Protein AF-A0A5E4ICA7-F1 (afdb_monomer)

Structure (mmCIF, N/CA/C/O backbone):
data_AF-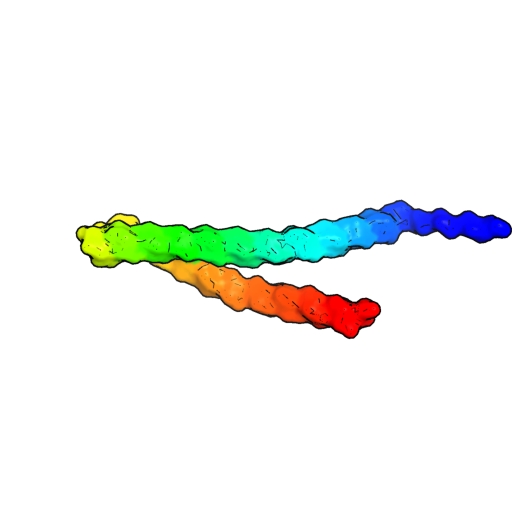A0A5E4ICA7-F1
#
_entry.id   AF-A0A5E4ICA7-F1
#
loop_
_atom_site.group_PDB
_atom_site.id
_atom_site.type_symbol
_atom_site.label_atom_id
_atom_site.label_alt_id
_atom_site.label_comp_id
_atom_site.label_asym_id
_atom_site.label_entity_id
_atom_site.label_seq_id
_atom_site.pdbx_PDB_ins_code
_atom_site.Cartn_x
_atom_site.Cartn_y
_atom_site.Cartn_z
_atom_site.occupancy
_atom_site.B_iso_or_equiv
_atom_site.auth_seq_id
_atom_site.auth_comp_id
_atom_site.auth_asym_id
_atom_site.auth_atom_id
_atom_site.pdbx_PDB_model_num
ATOM 1 N N . MET A 1 1 ? -18.524 10.588 49.299 1.00 43.19 1 MET A N 1
ATOM 2 C CA . MET A 1 1 ? -17.576 11.050 48.265 1.00 43.19 1 MET A CA 1
ATOM 3 C C . MET A 1 1 ? -17.080 9.793 47.573 1.00 43.19 1 MET A C 1
ATOM 5 O O . MET A 1 1 ? -16.292 9.071 48.163 1.00 43.19 1 MET A O 1
ATOM 9 N N . ASN A 1 2 ? -17.699 9.421 46.448 1.00 47.03 2 ASN A N 1
ATOM 10 C CA . ASN A 1 2 ? -17.438 8.133 45.800 1.00 47.03 2 ASN A CA 1
ATOM 11 C C . ASN A 1 2 ? -16.113 8.215 45.046 1.00 47.03 2 ASN A C 1
ATOM 13 O O . ASN A 1 2 ? -16.010 8.940 44.060 1.00 47.03 2 ASN A O 1
ATOM 17 N N . ASP A 1 3 ? -15.118 7.490 45.541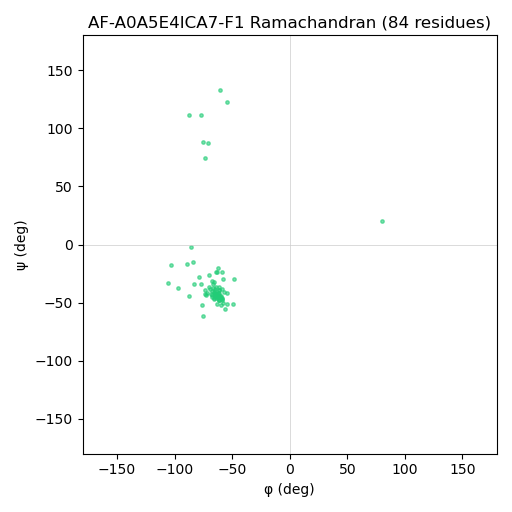 1.00 53.25 3 ASP A N 1
ATOM 18 C CA . ASP A 1 3 ? -13.813 7.357 44.911 1.00 53.25 3 ASP A CA 1
ATOM 19 C C . ASP A 1 3 ? -13.942 6.406 43.712 1.00 53.25 3 ASP A C 1
ATOM 21 O O . ASP A 1 3 ? -13.859 5.181 43.825 1.00 53.25 3 ASP A O 1
ATOM 25 N N . THR A 1 4 ? -14.268 6.971 42.550 1.00 58.53 4 THR A N 1
ATOM 26 C CA . THR A 1 4 ? -14.305 6.253 41.274 1.00 58.53 4 THR A CA 1
ATOM 27 C C . THR A 1 4 ? -12.877 5.984 40.810 1.00 58.53 4 THR A C 1
ATOM 29 O O . THR A 1 4 ? -12.369 6.632 39.893 1.00 58.53 4 THR A O 1
ATOM 32 N N . THR A 1 5 ? -12.210 5.023 41.444 1.00 65.75 5 THR A N 1
ATOM 33 C CA . THR A 1 5 ? -10.947 4.477 40.946 1.00 65.75 5 THR A CA 1
ATOM 34 C C . THR A 1 5 ? -11.247 3.636 39.707 1.00 65.75 5 THR A C 1
ATOM 36 O O . THR A 1 5 ? -11.513 2.440 39.775 1.00 65.75 5 THR A O 1
ATOM 39 N N . ILE A 1 6 ? -11.266 4.283 38.538 1.00 65.19 6 ILE A N 1
ATOM 40 C CA . ILE A 1 6 ? -11.380 3.584 37.254 1.00 65.19 6 ILE A CA 1
ATOM 41 C C . ILE A 1 6 ? -10.246 2.548 37.203 1.00 65.19 6 ILE A C 1
ATOM 43 O O . ILE A 1 6 ? -9.075 2.924 37.353 1.00 65.19 6 ILE A O 1
ATOM 47 N N . PRO A 1 7 ? -10.545 1.251 37.018 1.00 76.38 7 PRO A N 1
ATOM 48 C CA . PRO A 1 7 ? -9.524 0.219 37.050 1.00 76.38 7 PRO A CA 1
ATOM 49 C C . PRO A 1 7 ? -8.498 0.499 35.951 1.00 76.38 7 PRO A C 1
ATOM 51 O O . PRO A 1 7 ? -8.851 0.749 34.799 1.00 76.38 7 PRO A O 1
ATOM 54 N N . ARG A 1 8 ? -7.204 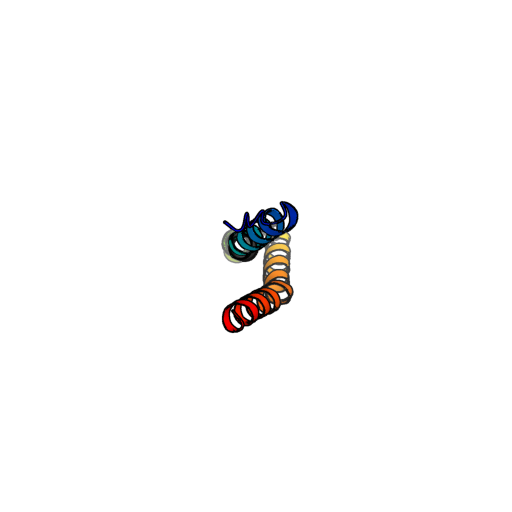0.429 36.292 1.00 75.50 8 ARG A N 1
ATOM 55 C CA . ARG A 1 8 ? -6.075 0.751 35.391 1.00 75.50 8 ARG A CA 1
ATOM 56 C C . ARG A 1 8 ? -6.195 0.068 34.011 1.00 75.50 8 ARG A C 1
ATOM 58 O O . ARG A 1 8 ? -5.770 0.621 33.000 1.00 75.50 8 ARG A O 1
ATOM 65 N N . LYS A 1 9 ? -6.839 -1.104 33.971 1.00 76.12 9 LYS A N 1
ATOM 66 C CA . LYS A 1 9 ? -7.173 -1.882 32.770 1.00 76.12 9 LYS A CA 1
ATOM 67 C C . LYS A 1 9 ? -8.097 -1.144 31.784 1.00 76.12 9 LYS A C 1
ATOM 69 O O . LYS A 1 9 ? -7.837 -1.192 30.587 1.00 76.12 9 LYS A O 1
ATOM 74 N N . GLU A 1 10 ? -9.120 -0.431 32.254 1.00 77.88 10 GLU A N 1
ATOM 75 C CA . GLU A 1 10 ? -10.053 0.320 31.393 1.00 77.88 10 GLU A CA 1
ATOM 76 C C . GLU A 1 10 ? -9.395 1.548 30.751 1.00 77.88 10 GLU A C 1
ATOM 78 O O . GLU A 1 10 ? -9.654 1.866 29.588 1.00 77.88 10 GLU A O 1
ATOM 83 N N . ILE A 1 11 ? -8.499 2.219 31.483 1.00 81.00 11 ILE A N 1
ATOM 84 C CA . ILE A 1 11 ? -7.727 3.363 30.972 1.00 81.00 11 ILE A CA 1
ATOM 85 C C . ILE A 1 11 ? -6.814 2.906 29.828 1.00 81.00 11 ILE A C 1
ATOM 87 O O . ILE A 1 11 ? -6.783 3.530 28.766 1.00 81.00 11 ILE A O 1
ATOM 91 N N . ILE A 1 12 ? -6.120 1.780 30.023 1.00 82.00 12 ILE A N 1
ATOM 92 C CA . ILE A 1 12 ? -5.243 1.177 29.014 1.00 82.00 12 ILE A CA 1
ATOM 93 C C . ILE A 1 12 ? -6.047 0.751 27.776 1.00 82.00 12 ILE A C 1
ATOM 95 O O . ILE A 1 12 ? -5.638 1.056 26.658 1.00 82.00 12 ILE A O 1
ATOM 99 N N . GLN A 1 13 ? -7.218 0.129 27.949 1.00 82.00 13 GLN A N 1
ATOM 100 C CA . GLN A 1 13 ? -8.092 -0.258 26.831 1.00 82.00 13 GLN A CA 1
ATOM 101 C C . GLN A 1 13 ? -8.593 0.945 26.017 1.00 82.00 13 GLN A C 1
ATOM 103 O O . GLN A 1 13 ? -8.576 0.903 24.788 1.00 82.00 13 GLN A O 1
ATOM 108 N N . LYS A 1 14 ? -8.988 2.047 26.669 1.00 78.75 14 LYS A N 1
ATOM 109 C CA . LYS A 1 14 ? -9.377 3.285 25.966 1.00 78.75 14 LYS A CA 1
ATOM 110 C C . LYS A 1 14 ? -8.216 3.921 25.200 1.00 78.75 14 LY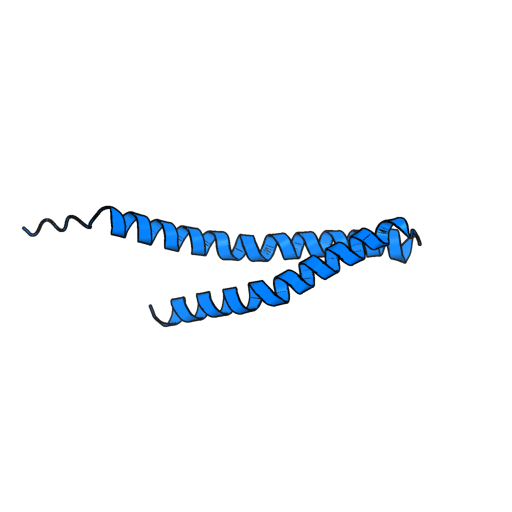S A C 1
ATOM 112 O O . LYS A 1 14 ? -8.428 4.451 24.110 1.00 78.75 14 LYS A O 1
ATOM 117 N N . LEU A 1 15 ? -7.007 3.891 25.763 1.00 79.81 15 LEU A N 1
ATOM 118 C CA . LEU A 1 15 ? -5.798 4.380 25.095 1.00 79.81 15 LEU A CA 1
ATOM 119 C C . LEU A 1 15 ? -5.455 3.534 23.864 1.00 79.81 15 LEU A C 1
ATOM 121 O O . LEU A 1 15 ? -5.204 4.105 22.807 1.00 79.81 15 LEU A O 1
ATOM 125 N N . LEU A 1 16 ? -5.523 2.204 23.977 1.00 79.19 16 LEU A N 1
ATOM 126 C CA . LEU A 1 16 ? -5.316 1.263 22.869 1.00 79.19 16 LEU A CA 1
ATOM 127 C C . LEU A 1 16 ? -6.303 1.499 21.720 1.00 79.19 16 LEU A C 1
ATOM 129 O O . LEU A 1 16 ? -5.873 1.640 20.581 1.00 79.19 16 LEU A O 1
ATOM 133 N N . LEU A 1 17 ? -7.597 1.648 22.021 1.00 77.25 17 LEU A N 1
ATOM 134 C CA . LEU A 1 17 ? -8.628 1.936 21.013 1.00 77.25 17 LEU A CA 1
ATOM 135 C C . LEU A 1 17 ? -8.399 3.270 20.293 1.00 77.25 17 LEU A C 1
ATOM 137 O O . LEU A 1 17 ? -8.608 3.376 19.085 1.00 77.25 17 LEU A O 1
ATOM 141 N N . ARG A 1 18 ? -7.955 4.307 21.017 1.00 76.88 18 ARG A N 1
ATOM 142 C CA . ARG A 1 18 ? -7.553 5.571 20.383 1.00 76.88 18 ARG A CA 1
ATOM 143 C C . ARG A 1 18 ? -6.356 5.360 19.471 1.00 76.88 18 ARG A C 1
ATOM 145 O O . ARG A 1 18 ? -6.363 5.879 18.362 1.00 76.88 18 ARG A O 1
ATOM 152 N N . LEU A 1 19 ? -5.351 4.620 19.928 1.00 76.88 19 LEU A N 1
ATOM 153 C CA . LEU A 1 19 ? -4.142 4.366 19.155 1.00 76.88 19 LEU A CA 1
ATOM 154 C C . LEU A 1 19 ? -4.466 3.613 17.856 1.00 76.88 19 LEU A C 1
ATOM 156 O O . LEU A 1 19 ? -4.062 4.062 16.789 1.00 76.88 19 LEU A O 1
ATOM 160 N N . GLU A 1 20 ? -5.268 2.546 17.925 1.00 76.38 20 GLU A N 1
ATOM 161 C CA . GLU A 1 20 ? -5.754 1.814 16.745 1.00 76.38 20 GLU A CA 1
ATOM 162 C C . GLU A 1 20 ? -6.462 2.736 15.750 1.00 76.38 20 GLU A C 1
ATOM 164 O O . GLU A 1 20 ? -6.217 2.655 14.549 1.00 76.38 20 GLU A O 1
ATOM 169 N N . LEU A 1 21 ? -7.289 3.664 16.238 1.00 78.44 21 LEU A N 1
ATOM 170 C CA . LEU A 1 21 ? -8.009 4.607 15.384 1.00 78.44 21 LEU A CA 1
ATOM 171 C C . LEU A 1 21 ? -7.077 5.600 14.670 1.00 78.44 21 LEU A C 1
ATOM 173 O O . LEU A 1 21 ? -7.356 5.988 13.537 1.00 78.44 21 LEU A O 1
ATOM 177 N N . TRP A 1 22 ? -5.979 6.007 15.314 1.00 81.50 22 TRP A N 1
ATOM 178 C CA . TRP A 1 22 ? -4.963 6.880 14.715 1.00 81.50 22 TRP A CA 1
ATOM 179 C C . TRP A 1 22 ? -4.037 6.135 13.748 1.00 81.50 22 TRP A C 1
ATOM 181 O O . TRP A 1 22 ? -3.629 6.707 12.739 1.00 81.50 22 TRP A O 1
ATOM 191 N N . PHE A 1 23 ? -3.736 4.861 14.012 1.00 82.38 23 PHE A N 1
ATOM 192 C CA . PHE A 1 23 ? -2.911 4.036 13.126 1.00 82.38 23 PHE A CA 1
ATOM 193 C C . PHE A 1 23 ? -3.679 3.494 11.917 1.00 82.38 23 PHE A C 1
ATOM 195 O O . PHE A 1 23 ? -3.080 3.318 10.861 1.00 82.38 23 PHE A O 1
ATOM 202 N N . ALA A 1 24 ? -4.994 3.294 12.023 1.00 81.06 24 ALA A N 1
ATOM 203 C CA . ALA A 1 24 ? -5.857 2.837 10.934 1.00 81.06 24 ALA A CA 1
ATOM 204 C C . ALA A 1 24 ? -5.701 3.617 9.606 1.00 81.06 24 ALA A C 1
ATOM 206 O O . ALA A 1 24 ? -5.494 2.982 8.571 1.00 81.06 24 ALA A O 1
ATOM 207 N N . PRO A 1 25 ? -5.767 4.964 9.573 1.00 80.06 25 PRO A N 1
ATOM 208 C CA . PRO A 1 25 ? -5.572 5.713 8.332 1.00 80.06 25 PRO A CA 1
ATOM 209 C C . PRO A 1 25 ? -4.137 5.625 7.803 1.00 80.06 25 PRO A C 1
ATOM 211 O O . PRO A 1 25 ? -3.946 5.635 6.590 1.00 80.06 25 PRO A O 1
ATOM 214 N N . LEU A 1 26 ? -3.134 5.508 8.678 1.00 85.56 26 LEU A N 1
ATOM 215 C CA . LEU A 1 26 ? -1.741 5.332 8.263 1.00 85.56 26 LEU A CA 1
ATOM 216 C C . LEU A 1 26 ? -1.535 3.964 7.603 1.00 85.56 26 LEU A C 1
ATOM 218 O O . LEU A 1 26 ? -0.929 3.890 6.537 1.00 85.56 26 LEU A O 1
ATOM 222 N N . LEU A 1 27 ? -2.090 2.911 8.211 1.00 83.00 27 LEU A N 1
ATOM 223 C CA . LEU A 1 27 ? -2.034 1.542 7.701 1.00 83.00 27 LEU A CA 1
ATOM 224 C C . LEU A 1 27 ? -2.631 1.431 6.296 1.00 83.00 27 LEU A C 1
ATOM 226 O O . LEU A 1 27 ? -2.174 0.613 5.518 1.00 83.00 27 LEU A O 1
ATOM 230 N N . LEU A 1 28 ? -3.604 2.286 5.979 1.00 84.00 28 LEU A N 1
ATOM 231 C CA . LEU A 1 28 ? -4.289 2.327 4.692 1.00 84.00 28 LEU A CA 1
ATOM 232 C C . LEU A 1 28 ? -3.578 3.205 3.657 1.00 84.00 28 LEU A C 1
ATOM 234 O O . LEU A 1 28 ? -3.434 2.846 2.492 1.00 84.00 28 LEU A O 1
ATOM 238 N N . LEU A 1 29 ? -3.134 4.393 4.070 1.00 88.00 29 LEU A N 1
ATOM 239 C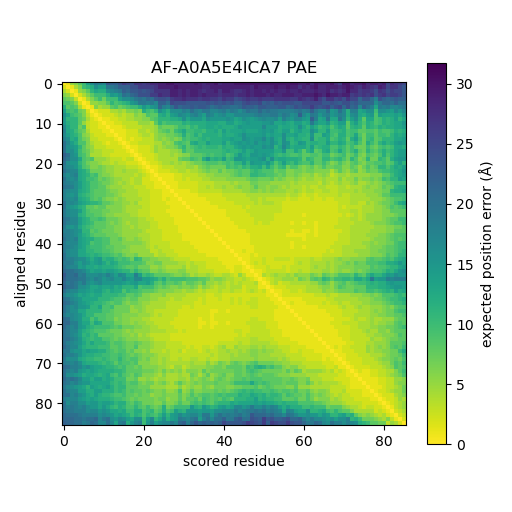 CA . LEU A 1 29 ? -2.525 5.363 3.161 1.00 88.00 29 LEU A CA 1
ATOM 240 C C . LEU A 1 29 ? -1.130 4.936 2.713 1.00 88.00 29 LEU A C 1
ATOM 242 O O . LEU A 1 29 ? -0.800 5.086 1.539 1.00 88.00 29 LEU A O 1
ATOM 246 N N . VAL A 1 30 ? -0.314 4.406 3.626 1.00 91.50 30 VAL A N 1
ATOM 247 C CA . VAL A 1 30 ? 1.068 4.007 3.329 1.00 91.50 30 VAL A CA 1
ATOM 248 C C . VAL A 1 30 ? 1.137 3.000 2.182 1.00 91.50 30 VAL A C 1
ATOM 250 O O . VAL A 1 30 ? 1.811 3.290 1.194 1.00 91.50 30 VAL A O 1
ATOM 253 N N . PRO A 1 31 ? 0.451 1.849 2.233 1.00 90.94 31 PRO A N 1
ATOM 254 C CA . PRO A 1 31 ? 0.585 0.857 1.180 1.00 90.94 31 PRO A CA 1
ATOM 255 C C . PRO A 1 31 ? -0.059 1.326 -0.137 1.00 90.94 31 PRO A C 1
ATOM 257 O O . PRO A 1 31 ? 0.433 0.950 -1.199 1.00 90.94 31 PRO A O 1
ATOM 260 N N . ILE A 1 32 ? -1.071 2.209 -0.111 1.00 92.19 32 ILE A N 1
ATOM 261 C CA . ILE A 1 32 ? -1.572 2.870 -1.331 1.00 92.19 32 ILE A CA 1
ATOM 262 C C . ILE A 1 32 ? -0.472 3.741 -1.948 1.00 92.19 32 ILE A C 1
ATOM 264 O O . ILE A 1 32 ? -0.163 3.586 -3.127 1.00 92.19 32 ILE A O 1
ATOM 268 N N . ILE A 1 33 ? 0.165 4.614 -1.166 1.00 94.81 33 ILE A N 1
ATOM 269 C CA . ILE A 1 33 ? 1.240 5.490 -1.656 1.00 94.81 33 ILE A CA 1
ATOM 270 C C . ILE A 1 33 ? 2.399 4.660 -2.218 1.00 94.81 33 ILE A C 1
ATOM 272 O O . ILE A 1 33 ? 2.867 4.924 -3.323 1.00 94.81 33 ILE A O 1
ATOM 276 N N . VAL A 1 34 ? 2.822 3.623 -1.494 1.00 95.56 34 VAL A N 1
ATOM 277 C CA . VAL A 1 34 ? 3.898 2.725 -1.932 1.00 95.56 34 VAL A CA 1
ATOM 278 C C . VAL A 1 34 ? 3.517 2.017 -3.234 1.00 95.56 34 VAL A C 1
ATOM 280 O O . VAL A 1 34 ? 4.320 1.989 -4.164 1.00 95.56 34 VAL A O 1
ATOM 283 N N . SER A 1 35 ? 2.284 1.514 -3.358 1.00 95.75 35 SER A N 1
ATOM 284 C CA . SER A 1 35 ? 1.822 0.879 -4.599 1.00 95.75 35 SER A CA 1
ATOM 285 C C . SER A 1 35 ? 1.832 1.838 -5.796 1.00 95.75 35 SER A C 1
ATOM 287 O O . SER A 1 35 ? 2.258 1.457 -6.884 1.00 95.75 35 SER A O 1
ATOM 289 N N . LEU A 1 36 ? 1.446 3.103 -5.592 1.00 95.62 36 LEU A N 1
ATOM 290 C CA . LEU A 1 36 ? 1.473 4.130 -6.633 1.00 95.62 36 LEU A CA 1
ATOM 291 C C . LEU A 1 36 ? 2.902 4.471 -7.065 1.00 95.62 36 LEU A C 1
ATOM 293 O O . LEU A 1 36 ? 3.129 4.671 -8.255 1.00 95.62 36 LEU A O 1
ATOM 297 N N . ILE A 1 37 ? 3.865 4.496 -6.137 1.00 96.69 37 ILE A N 1
ATOM 298 C CA . ILE A 1 37 ? 5.286 4.699 -6.465 1.00 96.69 37 ILE A CA 1
ATOM 299 C C . ILE A 1 37 ?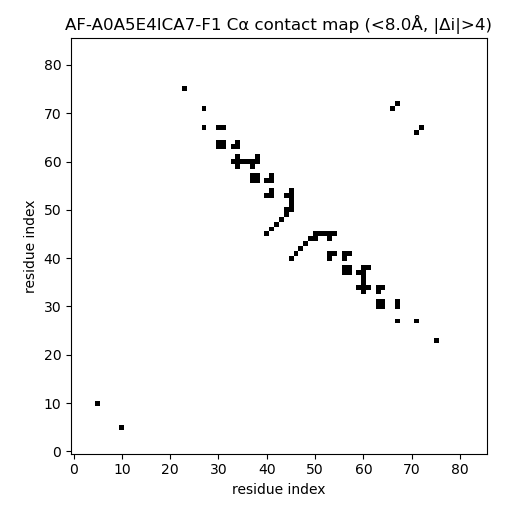 5.786 3.575 -7.378 1.00 96.69 37 ILE A C 1
ATOM 301 O O . ILE A 1 37 ? 6.386 3.851 -8.414 1.00 96.69 37 ILE A O 1
ATOM 305 N N . PHE A 1 38 ? 5.494 2.318 -7.042 1.00 96.94 38 PHE A N 1
ATOM 306 C CA . PHE A 1 38 ? 5.889 1.173 -7.865 1.00 96.94 38 PHE A CA 1
ATOM 307 C C . PHE A 1 38 ? 5.259 1.205 -9.264 1.00 96.94 38 PHE A C 1
ATOM 309 O O . PHE A 1 38 ? 5.950 1.005 -10.264 1.00 96.94 38 PHE A O 1
ATOM 316 N N . LEU A 1 39 ? 3.965 1.524 -9.353 1.00 96.56 39 LEU A N 1
ATOM 317 C CA . LEU A 1 39 ? 3.280 1.675 -10.638 1.00 96.56 39 LEU A CA 1
ATOM 318 C C . LEU A 1 39 ? 3.841 2.844 -11.459 1.00 96.56 39 LEU A C 1
ATOM 320 O O . LEU A 1 39 ? 3.950 2.738 -12.680 1.00 96.56 39 LEU A O 1
ATOM 324 N N . TRP A 1 40 ? 4.222 3.942 -10.804 1.00 96.31 40 TRP A N 1
ATOM 325 C CA . TRP A 1 40 ? 4.844 5.091 -11.457 1.00 96.31 40 TRP A CA 1
ATOM 326 C C . TRP A 1 40 ? 6.224 4.752 -12.026 1.00 96.31 40 TRP A C 1
ATOM 328 O O . TRP A 1 40 ? 6.494 5.048 -13.190 1.00 96.31 40 TRP A O 1
ATOM 338 N N . GLU A 1 41 ? 7.074 4.092 -11.240 1.00 95.38 41 GLU A N 1
ATOM 339 C CA . GLU A 1 41 ? 8.397 3.630 -11.672 1.00 95.38 41 GLU A CA 1
ATOM 340 C C . GLU A 1 41 ? 8.290 2.675 -12.863 1.00 95.38 41 GLU A C 1
ATOM 342 O O . GLU A 1 41 ? 8.964 2.869 -13.879 1.00 95.38 41 GLU A O 1
ATOM 347 N N . TRP A 1 42 ? 7.368 1.709 -12.802 1.00 96.56 42 TRP A N 1
ATOM 348 C CA . TRP A 1 42 ? 7.102 0.841 -13.943 1.00 96.56 42 TRP A CA 1
ATOM 349 C C . TRP A 1 42 ? 6.587 1.616 -15.158 1.00 96.56 42 TRP A C 1
ATOM 351 O O . TRP A 1 42 ? 7.041 1.373 -16.273 1.00 96.56 42 TRP A O 1
ATOM 361 N N . TYR A 1 43 ? 5.685 2.581 -14.989 1.00 95.56 43 TYR A N 1
ATOM 362 C CA . TYR A 1 43 ? 5.176 3.358 -16.118 1.00 95.56 43 TYR A CA 1
ATOM 363 C C . TYR A 1 43 ? 6.280 4.189 -16.791 1.00 95.56 43 TYR A C 1
ATOM 365 O O . TYR A 1 43 ? 6.396 4.210 -18.018 1.00 95.56 43 TYR A O 1
ATOM 373 N N . VAL A 1 44 ? 7.124 4.859 -16.005 1.00 95.88 44 VAL A N 1
ATOM 374 C CA . VAL A 1 44 ? 8.196 5.711 -16.534 1.00 95.88 44 VAL A CA 1
ATOM 375 C C . VAL A 1 44 ? 9.335 4.885 -17.122 1.00 95.88 44 VAL A C 1
ATOM 377 O O . VAL A 1 44 ? 9.825 5.220 -18.196 1.00 95.88 44 VAL A O 1
ATOM 380 N N . LYS A 1 45 ? 9.770 3.817 -16.454 1.00 92.94 45 LYS A N 1
ATOM 381 C CA . LYS A 1 45 ? 10.992 3.093 -16.833 1.00 92.94 45 LYS A CA 1
ATOM 382 C C . LYS A 1 45 ? 10.722 1.747 -17.502 1.00 92.94 45 LYS A C 1
ATOM 384 O O . LYS A 1 45 ? 11.445 1.363 -18.417 1.00 92.94 45 LYS A O 1
ATOM 389 N N . GLY A 1 46 ? 9.659 1.060 -17.111 1.00 92.69 46 GLY A N 1
ATOM 390 C CA . GLY A 1 46 ? 9.200 -0.155 -17.780 1.00 92.69 46 GLY A CA 1
ATOM 391 C C . GLY A 1 46 ? 8.506 0.151 -19.101 1.00 92.69 46 GLY A C 1
ATOM 392 O O . GLY A 1 46 ? 8.993 -0.236 -20.158 1.00 92.69 46 GLY A O 1
ATOM 393 N N . PHE A 1 47 ? 7.400 0.896 -19.055 1.00 92.19 47 PHE A N 1
ATOM 394 C CA . PHE A 1 47 ? 6.553 1.129 -20.226 1.00 92.19 47 PHE A CA 1
ATOM 395 C C . PHE A 1 47 ? 7.143 2.155 -21.204 1.00 92.19 47 PHE A C 1
ATOM 397 O O . PHE A 1 47 ? 7.276 1.852 -22.386 1.00 92.19 47 PHE A O 1
ATOM 404 N N . LYS A 1 48 ? 7.536 3.356 -20.745 1.00 92.12 48 LYS A N 1
ATOM 405 C CA . LYS A 1 48 ? 8.051 4.393 -21.666 1.00 92.12 48 LYS A CA 1
ATOM 406 C C . LYS A 1 48 ? 9.461 4.119 -22.195 1.00 92.12 48 LYS A C 1
ATOM 408 O O . LYS A 1 48 ? 9.726 4.421 -23.352 1.00 92.12 48 LYS A O 1
ATOM 413 N N . ILE A 1 49 ? 10.367 3.604 -21.360 1.00 92.56 49 ILE A N 1
ATOM 414 C CA . ILE A 1 49 ? 11.764 3.323 -21.753 1.00 92.56 49 ILE A CA 1
ATOM 415 C C . ILE A 1 49 ? 11.911 1.896 -22.323 1.00 92.56 49 ILE A C 1
ATOM 417 O O . ILE A 1 49 ? 12.883 1.609 -23.015 1.00 92.56 49 ILE A O 1
ATOM 421 N N . GLY A 1 50 ? 10.934 1.010 -22.092 1.00 91.06 50 GLY A N 1
ATOM 422 C CA . GLY A 1 50 ? 10.925 -0.356 -22.626 1.00 91.06 50 GLY A CA 1
ATOM 423 C C . GLY A 1 50 ? 11.793 -1.343 -21.841 1.00 91.06 50 GLY A C 1
ATOM 424 O O . GLY A 1 50 ? 12.194 -2.373 -22.382 1.00 91.06 50 GLY A O 1
ATOM 425 N N . SER A 1 51 ? 12.123 -1.044 -20.580 1.00 91.31 51 SER A N 1
ATOM 426 C CA . SER A 1 51 ? 12.983 -1.906 -19.766 1.00 91.31 51 SER A CA 1
ATOM 427 C C . SER A 1 51 ? 12.186 -2.986 -19.034 1.00 91.31 51 SER A C 1
ATOM 429 O O . SER A 1 51 ? 11.455 -2.715 -18.082 1.00 91.31 51 SER A O 1
ATOM 431 N N . LEU A 1 52 ? 12.387 -4.244 -19.436 1.00 92.00 52 LEU A N 1
ATOM 432 C CA . LEU A 1 52 ? 11.753 -5.416 -18.816 1.00 92.00 52 LEU A CA 1
ATOM 433 C C . LEU A 1 52 ? 12.129 -5.612 -17.340 1.00 92.00 52 LEU A C 1
ATOM 435 O O . LEU A 1 52 ? 11.385 -6.271 -16.613 1.00 92.00 52 LEU A O 1
ATOM 439 N N . SER A 1 53 ? 13.239 -5.024 -16.882 1.00 92.31 53 SER A N 1
ATOM 440 C CA . SER A 1 53 ? 13.669 -5.097 -15.482 1.00 92.31 53 SER A CA 1
ATOM 441 C C . SER A 1 53 ? 12.634 -4.527 -14.514 1.00 92.31 53 SER A C 1
ATOM 443 O O . SER A 1 53 ? 12.611 -4.949 -13.367 1.00 92.31 53 SER A O 1
ATOM 445 N N . TYR A 1 54 ? 11.757 -3.631 -14.987 1.00 94.06 54 TYR A N 1
ATOM 446 C CA . TYR A 1 54 ? 10.755 -2.971 -14.151 1.00 94.06 54 TYR A CA 1
ATOM 447 C C . TYR A 1 54 ? 9.449 -3.769 -13.979 1.00 94.06 54 TYR A C 1
ATOM 449 O O . TYR A 1 54 ? 8.522 -3.332 -13.298 1.00 94.06 54 TYR A O 1
ATOM 457 N N . ASN A 1 55 ? 9.318 -4.941 -14.610 1.00 94.00 55 ASN A N 1
ATOM 458 C CA . ASN A 1 55 ? 8.111 -5.766 -14.479 1.00 94.00 55 ASN A CA 1
ATOM 459 C C . ASN A 1 55 ? 7.881 -6.256 -13.037 1.00 94.00 55 ASN A C 1
ATOM 461 O O . ASN A 1 55 ? 6.740 -6.540 -12.666 1.00 94.00 55 ASN A O 1
ATOM 465 N N . GLY A 1 56 ? 8.937 -6.336 -12.218 1.00 94.00 56 GLY A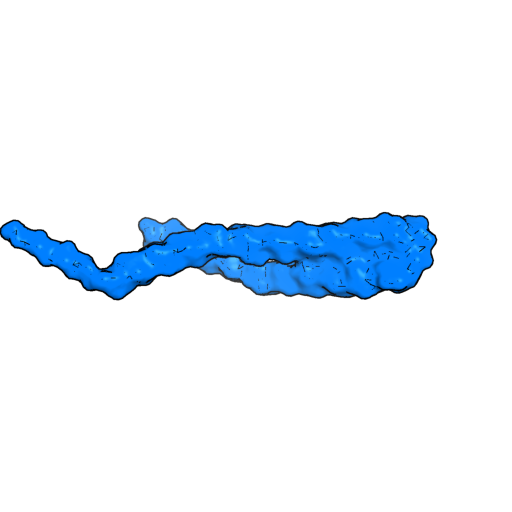 N 1
ATOM 466 C CA . GLY A 1 56 ? 8.814 -6.639 -10.792 1.00 94.00 56 GLY A CA 1
ATOM 467 C C . GLY A 1 56 ? 8.057 -5.545 -10.040 1.00 94.00 56 GLY A C 1
ATOM 468 O O . GLY A 1 56 ? 7.199 -5.837 -9.215 1.00 94.00 56 GLY A O 1
ATOM 469 N N . GLU A 1 57 ? 8.306 -4.289 -10.384 1.00 94.31 57 GLU A N 1
ATOM 470 C CA . GLU A 1 57 ? 7.676 -3.103 -9.823 1.00 94.31 57 GLU A CA 1
ATOM 471 C C . GLU A 1 57 ? 6.197 -3.055 -10.203 1.00 94.31 57 GLU A C 1
ATOM 473 O O . GLU A 1 57 ? 5.360 -2.781 -9.346 1.00 94.31 57 GLU A O 1
ATOM 478 N N . LEU A 1 58 ? 5.842 -3.427 -11.439 1.00 95.62 58 LEU A N 1
ATOM 479 C CA . LEU A 1 58 ? 4.437 -3.619 -11.816 1.00 95.62 58 LEU A CA 1
ATOM 480 C C . LEU A 1 58 ? 3.762 -4.669 -10.934 1.00 95.62 58 LEU A C 1
ATOM 482 O O . LEU A 1 58 ? 2.683 -4.423 -10.395 1.00 95.62 58 LEU A O 1
ATOM 486 N N . LEU A 1 59 ? 4.388 -5.841 -10.796 1.00 96.38 59 LEU A N 1
ATOM 487 C CA . LEU A 1 59 ? 3.827 -6.948 -10.029 1.00 96.38 59 LEU A CA 1
ATOM 488 C C . LEU A 1 59 ? 3.645 -6.564 -8.555 1.00 96.38 59 LEU A C 1
ATOM 490 O O . LEU A 1 59 ? 2.568 -6.772 -8.000 1.00 96.38 59 LEU A O 1
ATOM 494 N N . LEU A 1 60 ? 4.668 -5.972 -7.936 1.00 95.75 60 LEU A N 1
ATOM 495 C CA . LEU A 1 60 ? 4.631 -5.511 -6.548 1.00 95.75 60 LEU A CA 1
ATOM 496 C C . LEU A 1 60 ? 3.593 -4.406 -6.346 1.00 95.75 60 LEU A C 1
ATOM 498 O O . LEU A 1 60 ? 2.816 -4.465 -5.394 1.00 95.75 60 LEU A O 1
ATOM 502 N N . GLY A 1 61 ? 3.542 -3.431 -7.256 1.00 95.81 61 GLY A N 1
ATOM 503 C CA . GLY A 1 61 ? 2.560 -2.353 -7.225 1.00 95.81 61 GLY A CA 1
ATOM 504 C C . GLY A 1 61 ? 1.131 -2.886 -7.285 1.00 95.81 61 GLY A C 1
ATOM 505 O O . GLY A 1 61 ? 0.309 -2.533 -6.442 1.00 95.81 61 GLY A O 1
ATOM 506 N N . LEU A 1 62 ? 0.841 -3.798 -8.216 1.00 95.75 62 LEU A N 1
ATOM 507 C CA . LEU A 1 62 ? -0.477 -4.426 -8.327 1.00 95.75 62 LEU A CA 1
ATOM 508 C C . LEU A 1 62 ? -0.818 -5.285 -7.107 1.00 95.75 62 LEU A C 1
ATOM 510 O O . LEU A 1 62 ? -1.940 -5.207 -6.612 1.00 95.75 62 LEU A O 1
ATOM 514 N N . LEU A 1 63 ? 0.130 -6.074 -6.598 1.00 95.25 63 LEU A N 1
ATOM 515 C CA . LEU A 1 63 ? -0.095 -6.944 -5.444 1.00 95.25 63 LEU A CA 1
ATOM 516 C C . LEU A 1 63 ? -0.411 -6.134 -4.182 1.00 95.25 63 LEU A C 1
ATOM 518 O O . LEU A 1 63 ? -1.348 -6.470 -3.462 1.00 95.25 63 LEU A O 1
ATOM 522 N N . LEU A 1 64 ? 0.311 -5.035 -3.951 1.00 93.50 64 LEU A N 1
ATOM 523 C CA . LEU A 1 64 ? 0.029 -4.108 -2.852 1.00 93.50 64 LEU A CA 1
ATOM 524 C C . LEU A 1 64 ? -1.329 -3.421 -3.021 1.00 93.50 64 LEU A C 1
ATOM 526 O O . LEU A 1 64 ? -2.091 -3.312 -2.063 1.00 93.50 64 LEU A O 1
ATOM 530 N N . LEU A 1 65 ? -1.658 -2.985 -4.238 1.00 92.38 65 LEU A N 1
ATOM 531 C CA . LEU A 1 65 ? -2.904 -2.274 -4.515 1.00 92.38 65 LEU A CA 1
ATOM 532 C C . LEU A 1 65 ? -4.130 -3.190 -4.356 1.00 92.38 65 LEU A C 1
ATOM 534 O O . LEU A 1 65 ? -5.114 -2.804 -3.724 1.00 92.38 65 LEU A O 1
ATOM 538 N N . VAL A 1 66 ? -4.056 -4.425 -4.865 1.00 92.94 66 VAL A N 1
ATOM 539 C CA . VAL A 1 66 ? -5.103 -5.445 -4.688 1.00 92.94 66 VAL A CA 1
ATOM 540 C C . VAL A 1 66 ? -5.183 -5.896 -3.231 1.00 92.94 66 VAL A C 1
ATOM 542 O O . VAL A 1 66 ? -6.284 -6.000 -2.695 1.00 92.94 66 VAL A O 1
ATOM 545 N N . GLY A 1 67 ? -4.042 -6.112 -2.570 1.00 89.31 67 GLY A N 1
ATOM 546 C CA . GLY A 1 67 ? -3.987 -6.448 -1.148 1.00 89.31 67 GLY A CA 1
ATOM 547 C C . GLY A 1 67 ? -4.729 -5.419 -0.296 1.00 89.31 67 GLY A C 1
ATOM 548 O O . GLY A 1 67 ? -5.650 -5.781 0.435 1.00 89.31 67 GLY A O 1
ATOM 549 N N . ASN A 1 68 ? -4.426 -4.131 -0.469 1.00 88.31 68 ASN A N 1
ATOM 550 C CA . ASN A 1 68 ? -5.152 -3.069 0.231 1.00 88.31 68 ASN A CA 1
ATOM 551 C C . ASN A 1 68 ? -6.641 -3.068 -0.100 1.00 88.31 68 ASN A C 1
ATOM 553 O O . ASN A 1 68 ? -7.469 -2.974 0.794 1.00 88.31 68 ASN A O 1
ATOM 557 N N . LEU A 1 69 ? -7.028 -3.210 -1.369 1.00 86.81 69 LEU A N 1
ATOM 558 C CA . LEU A 1 69 ? -8.449 -3.256 -1.732 1.00 86.81 69 LEU A CA 1
ATOM 559 C C . LEU A 1 69 ? -9.204 -4.375 -0.995 1.00 86.81 69 LEU A C 1
ATOM 561 O O . LEU A 1 69 ? -10.326 -4.156 -0.536 1.00 86.81 69 LEU A O 1
ATOM 565 N N . VAL A 1 70 ? -8.592 -5.554 -0.863 1.00 88.25 70 VAL A N 1
ATOM 566 C CA . VAL A 1 70 ? -9.208 -6.723 -0.222 1.00 88.25 70 VAL A CA 1
ATOM 567 C C . VAL A 1 70 ? -9.275 -6.573 1.298 1.00 88.25 70 VAL A C 1
ATOM 569 O O . VAL A 1 70 ? -10.303 -6.907 1.888 1.00 88.25 70 VAL A O 1
ATOM 572 N N . PHE A 1 71 ? -8.219 -6.068 1.940 1.00 83.00 71 PHE A N 1
ATOM 573 C CA . PHE A 1 71 ? -8.119 -6.037 3.404 1.00 83.00 71 PHE A CA 1
ATOM 574 C C . PHE A 1 71 ? -8.532 -4.696 4.027 1.00 83.00 71 PHE A C 1
ATOM 576 O O . PHE A 1 71 ? -9.212 -4.673 5.056 1.00 83.00 71 PHE A O 1
ATOM 583 N N . ASP A 1 72 ? -8.215 -3.575 3.386 1.00 80.06 72 ASP A N 1
ATOM 584 C CA . ASP A 1 72 ? -8.396 -2.246 3.971 1.00 80.06 72 ASP A CA 1
ATOM 585 C C . ASP A 1 72 ? -9.826 -1.713 3.826 1.00 80.06 72 ASP A C 1
ATOM 587 O O . ASP A 1 72 ? -10.345 -1.041 4.723 1.00 80.06 72 ASP A O 1
ATOM 591 N N . ILE A 1 73 ? -10.515 -2.029 2.722 1.00 80.75 73 ILE A N 1
ATOM 592 C CA . ILE A 1 73 ? -11.923 -1.647 2.522 1.00 80.75 73 ILE A CA 1
ATOM 593 C C . ILE A 1 73 ? -12.843 -2.224 3.613 1.00 80.75 73 ILE A C 1
ATOM 595 O O . ILE A 1 73 ? -13.613 -1.449 4.204 1.00 80.75 73 ILE A O 1
ATOM 599 N N . PRO A 1 74 ? -12.830 -3.541 3.915 1.00 81.25 74 PRO A N 1
ATOM 600 C CA . PRO A 1 74 ? -13.675 -4.079 4.978 1.00 81.25 74 PRO A CA 1
ATOM 601 C C . PRO A 1 74 ? -13.277 -3.544 6.360 1.00 81.25 74 PRO A C 1
ATOM 603 O O . PRO A 1 74 ? -14.159 -3.315 7.191 1.00 81.25 74 PRO A O 1
ATOM 606 N N . PHE A 1 75 ? -11.992 -3.259 6.585 1.00 79.94 75 PHE A N 1
ATOM 607 C CA . PHE A 1 75 ? -11.503 -2.651 7.822 1.00 79.94 75 PHE A CA 1
ATOM 608 C C . PHE A 1 75 ? -12.019 -1.214 8.025 1.00 79.94 75 PHE A C 1
ATOM 610 O O . PHE A 1 75 ? -12.569 -0.882 9.074 1.00 79.94 75 PHE A O 1
ATOM 617 N N . LEU A 1 76 ? -11.975 -0.357 7.000 1.00 78.06 76 LEU A N 1
ATOM 618 C CA . LEU A 1 76 ? -12.600 0.972 7.069 1.00 78.06 76 LEU A CA 1
ATOM 619 C C . LEU A 1 76 ? -14.102 0.893 7.344 1.00 78.06 76 LEU A C 1
ATOM 621 O O . LEU A 1 76 ? -14.668 1.733 8.055 1.00 78.06 76 LEU A O 1
ATOM 625 N N . ARG A 1 77 ? -14.770 -0.101 6.749 1.00 81.31 77 ARG A N 1
ATOM 626 C CA . ARG A 1 77 ? -16.205 -0.310 6.932 1.00 81.31 77 ARG A CA 1
ATOM 627 C C . ARG A 1 77 ? -16.526 -0.682 8.380 1.00 81.31 77 ARG A C 1
ATOM 629 O O . ARG A 1 77 ? -17.484 -0.130 8.922 1.00 81.31 77 ARG A O 1
ATOM 636 N N . SER A 1 78 ? -15.726 -1.537 9.019 1.00 80.19 78 SER A N 1
ATOM 637 C CA . SER A 1 78 ? -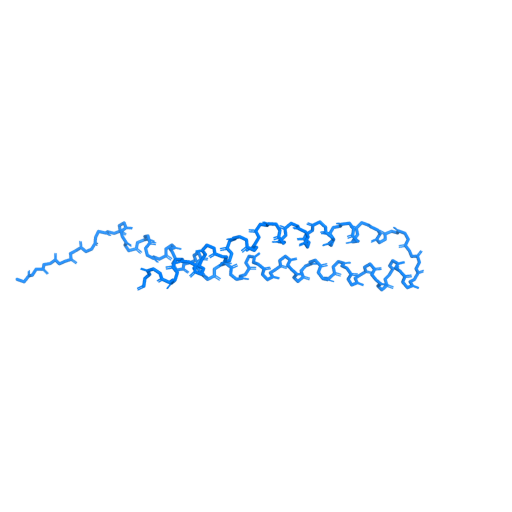15.921 -1.912 10.426 1.00 80.19 78 SER A CA 1
ATOM 638 C C . SER A 1 78 ? -15.703 -0.725 11.376 1.00 80.19 78 SER A C 1
ATOM 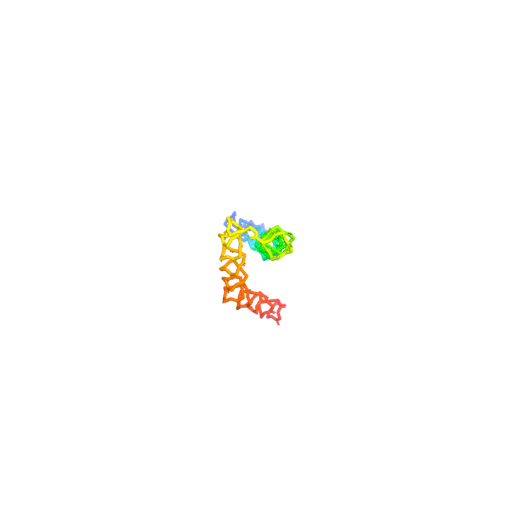640 O O . SER A 1 78 ? -16.538 -0.495 12.255 1.00 80.19 78 SER A O 1
ATOM 642 N N . ILE A 1 79 ? -14.687 0.116 11.137 1.00 76.00 79 ILE A N 1
ATOM 643 C CA . ILE A 1 79 ? -14.452 1.343 11.924 1.00 76.00 79 ILE A CA 1
ATOM 644 C C . ILE A 1 79 ? -15.621 2.329 11.795 1.00 76.00 79 ILE A C 1
ATOM 646 O O . ILE A 1 79 ? -16.092 2.877 12.797 1.00 76.00 79 ILE A O 1
ATOM 650 N N . ARG A 1 80 ? -16.147 2.547 10.580 1.00 76.69 80 ARG A N 1
ATOM 651 C CA . ARG A 1 80 ? -17.325 3.417 10.391 1.00 76.69 80 ARG A CA 1
ATOM 652 C C . ARG A 1 80 ? -18.554 2.895 11.132 1.00 76.69 80 ARG A C 1
ATOM 654 O O . ARG A 1 80 ? -19.333 3.702 11.634 1.00 76.69 80 ARG A O 1
ATOM 661 N N . MET A 1 81 ? -18.740 1.575 11.198 1.00 76.50 81 MET A N 1
ATOM 662 C CA . MET A 1 81 ? -19.859 0.968 11.927 1.00 76.50 81 MET A CA 1
ATOM 663 C C . MET A 1 81 ? -19.713 1.129 13.446 1.00 76.50 81 MET A C 1
ATOM 665 O O . MET A 1 81 ? -20.705 1.434 14.103 1.00 76.50 81 MET A O 1
ATOM 669 N N . LEU A 1 82 ? -18.496 1.016 13.994 1.00 71.31 82 LEU A N 1
ATOM 670 C CA . LEU A 1 82 ? -18.214 1.294 15.411 1.00 71.31 82 LEU A CA 1
ATOM 671 C C . LEU A 1 82 ? -18.537 2.747 15.784 1.00 71.31 82 LEU A C 1
ATOM 673 O O . LEU A 1 82 ? -19.218 2.989 16.777 1.00 71.31 82 LEU A O 1
ATOM 677 N N . LYS A 1 83 ? -18.138 3.709 14.941 1.00 64.62 83 LYS A N 1
ATOM 678 C CA . LYS A 1 83 ? -18.405 5.141 15.163 1.00 64.62 83 LYS A CA 1
ATOM 679 C C . LYS A 1 83 ? -19.897 5.502 15.137 1.00 64.62 83 LYS A C 1
ATOM 681 O O . LYS A 1 83 ? -20.273 6.521 15.690 1.00 64.62 83 LYS A O 1
ATOM 686 N N . LYS A 1 84 ? -20.741 4.698 14.477 1.00 62.84 84 LYS A N 1
ATOM 687 C CA . LYS A 1 84 ? -22.199 4.912 14.401 1.00 62.84 84 LYS A CA 1
ATOM 688 C C . LYS A 1 84 ? -22.963 4.360 15.611 1.00 62.84 84 LYS A C 1
ATOM 690 O O . LYS A 1 84 ? -24.154 4.627 15.732 1.00 62.84 84 LYS A O 1
ATOM 695 N N . LYS A 1 85 ? -22.314 3.509 16.412 1.00 54.25 85 LYS A N 1
ATOM 696 C CA . LYS A 1 85 ? -22.915 2.787 17.543 1.00 54.25 85 LYS A CA 1
ATOM 697 C C . LYS A 1 85 ? -22.546 3.403 18.901 1.00 54.25 85 LYS A C 1
ATOM 699 O O . LYS A 1 85 ? -23.211 3.089 19.884 1.00 54.25 85 LYS A O 1
ATOM 704 N N . GLN A 1 86 ? -21.493 4.227 18.940 1.00 48.69 86 GLN A N 1
ATOM 705 C CA . GLN A 1 86 ? -21.238 5.214 19.998 1.00 48.69 86 GLN A CA 1
ATOM 706 C C . GLN A 1 86 ? -21.999 6.503 19.705 1.00 48.69 86 GLN A C 1
ATOM 708 O O . GLN A 1 86 ? -22.369 7.168 20.693 1.00 48.69 86 GLN A O 1
#

Mean predicted aligned error: 8.42 Å

pLDDT: mean 83.56, std 12.46, range [43.19, 96.94]

Secondary structure (DSSP, 8-state):
-------HHHHHHHHHHHHHHHHHHHHHHHHHHHHHHHHHHIIIIIITT--GGGHHHHHHHHHHHHHHHHHHHHHHHHHHHHHTT-

Solvent-accessible surface area (backbone atoms only — not comparable to full-atom values): 4711 Å² total; per-residue (Å²): 134,85,82,80,74,73,55,71,66,58,57,50,52,55,52,50,56,50,49,52,62,65,44,49,60,51,68,51,48,51,48,48,54,53,16,50,51,26,40,47,51,16,47,58,45,18,64,72,67,62,36,73,82,28,53,60,32,39,51,51,13,50,52,40,45,51,49,42,59,67,56,44,51,59,50,56,51,51,54,56,52,54,66,72,74,109

Radius of gyration: 20.68 Å; Cα contacts (8 Å, |Δi|>4): 47; chains: 1; bounding box: 37×18×71 Å

Foldseek 3Di:
DDPPPPPPVVVVVVVVVVVCVVCLVVVLVVLLVQLVVLVVCCVVCCVPVVDPVSVVSVVSSVVSVVVSVVPSVVVVVVVVVVVVVD

Sequence (86 aa):
MNDTTIPRKEIIQKLLLRLELWFAPLLLLVPIIVSLIFLWEWYVKGFKIGSLSYNGELLLGLLLLVGNLVFDIPFLRSIRMLKKKQ